Protein AF-A0A1B6I8J5-F1 (afdb_monomer)

InterPro domains:
  IPR018501 DDT domain [PF02791] (14-60)
  IPR029614 Chromatin remodeling regulator CECR2 [PTHR47092] (2-130)

Solvent-accessible surface area (backbone atoms only — not comparable to full-atom values): 7588 Å² total; per-residue (Å²): 132,85,62,62,90,75,41,72,56,52,59,49,46,33,49,50,33,62,76,39,18,80,64,60,65,44,67,90,68,52,57,66,58,51,52,50,22,60,76,33,39,76,47,98,82,69,16,47,60,61,54,38,49,50,50,29,39,38,48,29,62,53,69,66,61,79,81,68,34,79,88,52,34,68,62,53,51,50,51,50,43,58,50,51,19,62,76,69,73,45,86,50,95,50,77,81,76,61,55,74,67,76,47,58,67,70,57,49,51,54,50,55,40,49,42,54,53,46,34,67,70,24,88,59,40,77,70,54,74,110

Structure (mmCIF, N/CA/C/O backbone):
data_AF-A0A1B6I8J5-F1
#
_entry.id   AF-A0A1B6I8J5-F1
#
loop_
_atom_site.group_PDB
_atom_site.id
_atom_site.type_symbol
_atom_site.label_atom_id
_atom_site.label_alt_id
_atom_site.label_comp_id
_atom_site.label_asym_id
_atom_site.label_entity_id
_atom_site.label_seq_id
_atom_site.pdbx_PDB_ins_code
_atom_site.Cartn_x
_atom_site.Cartn_y
_atom_site.Cartn_z
_atom_site.occupancy
_atom_site.B_iso_or_equiv
_atom_site.auth_seq_id
_atom_site.auth_comp_id
_atom_site.auth_asym_id
_atom_site.auth_atom_id
_atom_site.pdbx_PDB_model_num
ATOM 1 N N . MET A 1 1 ? 9.011 -6.295 -20.683 1.00 48.09 1 MET A N 1
ATOM 2 C CA . MET A 1 1 ? 7.876 -5.397 -20.957 1.00 48.09 1 MET A CA 1
ATOM 3 C C . MET A 1 1 ? 6.965 -5.598 -19.775 1.00 48.09 1 MET A C 1
ATOM 5 O O . MET A 1 1 ? 6.201 -6.553 -19.760 1.00 48.09 1 MET A O 1
ATOM 9 N N . ASP A 1 2 ? 7.230 -4.849 -18.711 1.00 60.03 2 ASP A N 1
ATOM 10 C CA . ASP A 1 2 ? 6.454 -4.935 -17.482 1.00 60.03 2 ASP A CA 1
ATOM 11 C C . ASP A 1 2 ? 5.118 -4.259 -17.759 1.00 60.03 2 ASP A C 1
ATOM 13 O O . ASP A 1 2 ? 5.013 -3.037 -17.737 1.00 60.03 2 ASP A O 1
ATOM 17 N N . ASP A 1 3 ? 4.127 -5.059 -18.144 1.00 83.50 3 ASP A N 1
ATOM 18 C CA . ASP A 1 3 ? 2.785 -4.574 -18.449 1.00 83.50 3 ASP A CA 1
ATOM 19 C C . ASP A 1 3 ? 2.038 -4.305 -17.137 1.00 83.50 3 ASP A C 1
ATOM 21 O O . ASP A 1 3 ? 1.091 -5.003 -16.780 1.00 83.50 3 ASP A O 1
ATOM 25 N N . ILE A 1 4 ? 2.540 -3.336 -16.367 1.00 90.38 4 ILE A N 1
ATOM 26 C CA . ILE A 1 4 ? 1.975 -2.890 -15.088 1.00 90.38 4 ILE A CA 1
ATOM 27 C C . ILE A 1 4 ? 0.487 -2.533 -15.227 1.00 90.38 4 ILE A C 1
ATOM 29 O O . ILE A 1 4 ? -0.298 -2.803 -14.323 1.00 90.38 4 ILE A O 1
ATOM 33 N N . GLN A 1 5 ? 0.089 -2.061 -16.410 1.00 89.62 5 GLN A N 1
ATOM 34 C CA . GLN A 1 5 ? -1.284 -1.715 -16.779 1.00 89.62 5 GLN A CA 1
ATOM 35 C C . GLN A 1 5 ? -2.214 -2.938 -16.861 1.00 89.62 5 GLN A C 1
ATOM 37 O O . GLN A 1 5 ? -3.433 -2.808 -16.761 1.00 89.62 5 GLN A O 1
ATOM 42 N N . SER A 1 6 ? -1.661 -4.146 -17.016 1.00 92.62 6 SER A N 1
ATOM 43 C CA . SER A 1 6 ? -2.424 -5.401 -16.986 1.00 92.62 6 SER A CA 1
ATOM 44 C C . SER A 1 6 ? -2.689 -5.928 -15.570 1.00 92.62 6 SER A C 1
ATOM 46 O O . SER A 1 6 ? -3.475 -6.863 -15.393 1.00 92.62 6 SER A O 1
ATOM 48 N N . TRP A 1 7 ? -2.030 -5.372 -14.549 1.00 96.69 7 TRP A N 1
ATOM 49 C CA . TRP A 1 7 ? -2.120 -5.867 -13.178 1.00 96.69 7 TRP A CA 1
ATOM 50 C C . TRP A 1 7 ? -3.305 -5.238 -12.462 1.00 96.69 7 TRP A C 1
ATOM 52 O O . TRP A 1 7 ? -3.305 -4.051 -12.154 1.00 96.69 7 TRP A O 1
ATOM 62 N N . TRP A 1 8 ? -4.308 -6.057 -12.149 1.00 96.75 8 TRP A N 1
ATOM 63 C CA . TRP A 1 8 ? -5.535 -5.625 -11.476 1.00 96.75 8 TRP A CA 1
ATOM 64 C C . TRP A 1 8 ? -5.281 -5.014 -10.088 1.00 96.75 8 TRP A C 1
ATOM 66 O O . TRP A 1 8 ? -6.104 -4.241 -9.597 1.00 96.75 8 TRP A O 1
ATOM 76 N N . GLU A 1 9 ? -4.147 -5.328 -9.455 1.00 98.25 9 GLU A N 1
ATOM 77 C CA . GLU A 1 9 ? -3.774 -4.773 -8.157 1.00 98.25 9 GLU A CA 1
ATOM 78 C C . GLU A 1 9 ? -3.518 -3.264 -8.216 1.00 98.25 9 GLU A C 1
ATOM 80 O O . GLU A 1 9 ? -3.826 -2.562 -7.258 1.00 98.25 9 GLU A O 1
ATOM 85 N N . VAL A 1 10 ? -2.993 -2.747 -9.328 1.00 97.38 10 VAL A N 1
ATOM 86 C CA . VAL A 1 10 ? -2.645 -1.325 -9.477 1.00 97.38 10 VAL A CA 1
ATOM 87 C C . VAL A 1 10 ? -3.886 -0.422 -9.396 1.00 97.38 10 VAL A C 1
ATOM 89 O O . VAL A 1 10 ? -3.931 0.430 -8.501 1.00 97.38 10 VAL A O 1
ATOM 92 N N . PRO A 1 11 ? -4.948 -0.621 -10.208 1.00 97.12 11 PRO A N 1
ATOM 93 C CA . PRO A 1 11 ? -6.180 0.144 -10.052 1.00 97.12 11 PRO A CA 1
ATOM 94 C C . PRO A 1 11 ? -6.881 -0.142 -8.716 1.00 97.12 11 PRO A C 1
ATOM 96 O O . PRO A 1 11 ? -7.527 0.755 -8.179 1.00 97.12 11 PRO A O 1
ATOM 99 N N . SER A 1 12 ? -6.732 -1.346 -8.144 1.00 97.94 12 SER A N 1
ATOM 100 C CA . SER A 1 12 ? -7.259 -1.672 -6.808 1.00 97.94 12 SER A CA 1
ATOM 101 C C . SER A 1 12 ? -6.623 -0.800 -5.714 1.00 97.94 12 SER A C 1
ATOM 103 O O . SER A 1 12 ? -7.340 -0.189 -4.920 1.00 97.94 12 SER A O 1
ATOM 105 N N . ILE A 1 13 ? -5.290 -0.661 -5.709 1.00 98.06 13 ILE A N 1
ATOM 106 C CA . ILE A 1 13 ? -4.543 0.171 -4.749 1.00 98.06 13 ILE A CA 1
ATOM 107 C C . ILE A 1 13 ? -4.930 1.646 -4.890 1.00 98.06 13 ILE A C 1
ATOM 109 O O . ILE A 1 13 ? -5.212 2.308 -3.888 1.00 98.06 13 ILE A O 1
ATOM 113 N N . ALA A 1 14 ? -4.970 2.168 -6.119 1.00 97.38 14 ALA A N 1
ATOM 114 C CA . ALA A 1 14 ? -5.354 3.557 -6.364 1.00 97.38 14 ALA A CA 1
ATOM 115 C C . ALA A 1 14 ? -6.801 3.826 -5.919 1.00 97.38 14 ALA A C 1
ATOM 117 O O . ALA A 1 14 ? -7.079 4.807 -5.225 1.00 97.38 14 ALA A O 1
ATOM 118 N N . HIS A 1 15 ? -7.722 2.911 -6.237 1.00 97.12 15 HIS A N 1
ATOM 119 C CA . HIS A 1 15 ? -9.110 3.013 -5.804 1.00 97.12 15 HIS A CA 1
ATOM 120 C C . HIS A 1 15 ? -9.241 2.973 -4.278 1.00 97.12 15 HIS A C 1
ATOM 122 O O . HIS A 1 15 ? -9.959 3.794 -3.711 1.00 97.12 15 HIS A O 1
ATOM 128 N N . PHE A 1 16 ? -8.514 2.078 -3.606 1.00 97.44 16 PHE A N 1
ATOM 129 C CA . PHE A 1 16 ? -8.454 2.020 -2.148 1.00 97.44 16 PHE A CA 1
ATOM 130 C C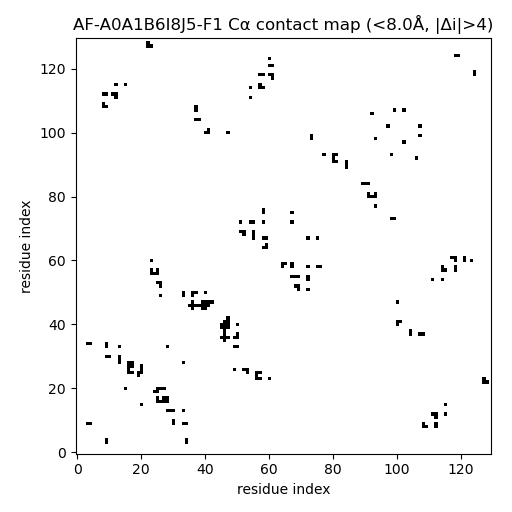 . PHE A 1 16 ? -7.993 3.354 -1.548 1.00 97.44 16 PHE A C 1
ATOM 132 O O . PHE A 1 16 ? -8.638 3.880 -0.638 1.00 97.44 16 PHE A O 1
ATOM 139 N N . CYS A 1 17 ? -6.902 3.922 -2.074 1.00 97.06 17 CYS A N 1
ATOM 140 C CA . CYS A 1 17 ? -6.352 5.178 -1.572 1.00 97.06 17 CYS A CA 1
ATOM 141 C C . CYS A 1 17 ? -7.326 6.339 -1.759 1.00 97.06 17 CYS A C 1
ATOM 143 O O . CYS A 1 17 ? -7.497 7.131 -0.837 1.00 97.06 17 CYS A O 1
ATOM 145 N N . SER A 1 18 ? -8.026 6.386 -2.893 1.00 96.50 18 SER A N 1
ATOM 146 C CA . SER A 1 18 ? -9.081 7.367 -3.155 1.00 96.50 18 SER A CA 1
ATOM 147 C C . SER A 1 18 ? -10.281 7.197 -2.213 1.00 96.50 18 SER A C 1
ATOM 149 O O . SER A 1 18 ? -10.720 8.160 -1.580 1.00 96.50 18 SER A O 1
ATOM 151 N N . LEU A 1 19 ? -10.781 5.964 -2.060 1.00 95.81 19 LEU A N 1
ATOM 152 C CA . LEU A 1 19 ? -11.970 5.649 -1.265 1.00 95.81 19 LEU A CA 1
ATOM 153 C C . LEU A 1 19 ? -11.770 5.957 0.223 1.00 95.81 19 LEU A C 1
ATOM 155 O O . LEU A 1 19 ? -12.654 6.521 0.867 1.00 95.81 19 LEU A O 1
ATOM 159 N N . PHE A 1 20 ? -10.600 5.617 0.764 1.00 95.38 20 PHE A N 1
ATOM 160 C CA . PHE A 1 20 ? -10.288 5.778 2.184 1.00 95.38 20 PHE A CA 1
ATOM 161 C C . PHE A 1 20 ? -9.386 6.975 2.486 1.00 95.38 20 PHE A C 1
ATOM 163 O O . PHE A 1 20 ? -8.885 7.094 3.605 1.00 95.38 20 PHE A O 1
ATOM 170 N N . ARG A 1 21 ? -9.200 7.889 1.525 1.00 94.56 21 ARG A N 1
ATOM 171 C CA . ARG A 1 21 ? -8.252 9.007 1.631 1.00 94.56 21 ARG A CA 1
ATOM 172 C C . ARG A 1 21 ? -8.400 9.795 2.923 1.00 94.56 21 ARG A C 1
ATOM 174 O O . ARG A 1 21 ? -7.431 9.995 3.647 1.00 94.56 21 ARG A O 1
ATOM 181 N N . VAL A 1 22 ? -9.627 10.220 3.220 1.00 93.38 22 VAL A N 1
ATOM 182 C CA . VAL A 1 22 ? -9.936 11.039 4.400 1.00 93.38 22 VAL A CA 1
ATOM 183 C C . VAL A 1 22 ? -9.832 10.210 5.677 1.00 93.38 22 VAL A C 1
ATOM 185 O O . VAL A 1 22 ? -9.183 10.638 6.627 1.00 93.38 22 VAL A O 1
ATOM 188 N N . ALA A 1 23 ? -10.426 9.016 5.676 1.00 92.56 23 ALA A N 1
ATOM 189 C CA . ALA A 1 23 ? -10.470 8.127 6.830 1.00 92.56 23 ALA A CA 1
ATOM 190 C C . ALA A 1 23 ? -9.058 7.723 7.288 1.00 92.56 23 ALA A C 1
ATOM 192 O O . ALA A 1 23 ? -8.712 7.826 8.460 1.00 92.56 23 ALA A O 1
ATOM 193 N N . PHE A 1 24 ? -8.202 7.308 6.356 1.00 92.75 24 PHE A N 1
ATOM 194 C CA . PHE A 1 24 ? -6.867 6.790 6.658 1.00 92.75 24 PHE A CA 1
ATOM 195 C C . PHE A 1 24 ? -5.750 7.810 6.435 1.00 92.75 24 PHE A C 1
ATOM 197 O O . PHE A 1 24 ? -4.580 7.462 6.587 1.00 92.75 24 PHE A O 1
ATOM 204 N N . ASN A 1 25 ? -6.096 9.064 6.120 1.00 91.44 25 ASN A N 1
ATOM 205 C CA . ASN A 1 25 ? -5.140 10.136 5.846 1.00 91.44 25 ASN A CA 1
ATOM 206 C C . ASN A 1 25 ? -4.102 9.704 4.787 1.00 91.44 25 ASN A C 1
ATOM 208 O O . ASN A 1 25 ? -2.889 9.822 4.997 1.00 91.44 25 ASN A O 1
ATOM 212 N N . LEU A 1 26 ? -4.597 9.126 3.688 1.00 94.44 26 LEU A N 1
ATOM 213 C CA . LEU A 1 26 ? -3.790 8.654 2.561 1.00 94.44 26 LEU A CA 1
ATOM 214 C C . LEU A 1 26 ? -3.524 9.788 1.569 1.00 94.44 26 LEU A C 1
ATOM 216 O O . LEU A 1 26 ? -4.125 10.862 1.634 1.00 94.44 26 LEU A O 1
ATOM 220 N N . LEU A 1 27 ? -2.589 9.528 0.663 1.00 92.69 27 LEU A N 1
ATOM 221 C CA . LEU A 1 27 ? -2.193 10.447 -0.394 1.00 92.69 27 LEU A CA 1
ATOM 222 C C . LEU A 1 27 ? -3.302 10.617 -1.438 1.00 92.69 27 LEU A C 1
ATOM 224 O O . LEU A 1 27 ? -4.110 9.714 -1.653 1.00 92.69 27 LEU A O 1
ATOM 228 N N . ASP A 1 28 ? -3.314 11.786 -2.076 1.00 94.06 28 ASP A N 1
ATOM 229 C CA . ASP A 1 28 ? -4.141 12.059 -3.249 1.00 94.06 28 ASP A CA 1
ATOM 230 C C . ASP A 1 28 ? -3.280 11.848 -4.493 1.00 94.06 28 ASP A C 1
ATOM 232 O O . ASP A 1 28 ? -2.336 12.607 -4.702 1.00 94.06 28 ASP A O 1
ATOM 236 N N . PHE A 1 29 ? -3.555 10.780 -5.237 1.00 95.31 29 PHE A N 1
ATOM 237 C CA . PHE A 1 29 ? -2.881 10.443 -6.488 1.00 95.31 29 PHE A CA 1
ATOM 238 C C . PHE A 1 29 ? -3.826 9.645 -7.391 1.00 95.31 29 PHE A C 1
ATOM 240 O O . PHE A 1 29 ? -4.745 8.975 -6.899 1.00 95.31 29 PHE A O 1
ATOM 247 N N . ASP A 1 30 ? -3.599 9.689 -8.699 1.00 94.81 30 ASP A N 1
ATOM 248 C CA . ASP A 1 30 ? -4.301 8.857 -9.675 1.00 94.81 30 ASP A CA 1
ATOM 249 C C . ASP A 1 30 ? -3.529 7.576 -10.058 1.00 94.81 30 ASP A C 1
ATOM 251 O O . ASP A 1 30 ? -2.432 7.287 -9.578 1.00 94.81 30 ASP A O 1
ATOM 255 N N . ILE A 1 31 ? -4.145 6.732 -10.891 1.00 95.44 31 ILE A N 1
ATOM 256 C CA . ILE A 1 31 ? -3.538 5.458 -11.307 1.00 95.44 31 ILE A CA 1
ATOM 257 C C . ILE A 1 31 ? -2.225 5.698 -12.071 1.00 95.44 31 ILE A C 1
ATOM 259 O O . ILE A 1 31 ? -1.281 4.934 -11.882 1.00 95.44 31 ILE A O 1
ATOM 263 N N . GLU A 1 32 ? -2.152 6.752 -12.888 1.00 94.69 32 GLU A N 1
ATOM 264 C CA . GLU A 1 32 ? -0.983 7.068 -13.715 1.00 94.69 32 GLU A CA 1
ATOM 265 C C . GLU A 1 32 ? 0.202 7.482 -12.826 1.00 94.69 32 GLU A C 1
ATOM 267 O O . GLU A 1 32 ? 1.314 6.985 -13.007 1.00 94.69 32 GLU A O 1
ATOM 272 N N . GLU A 1 33 ? -0.047 8.291 -11.791 1.00 94.56 33 GLU A N 1
ATOM 273 C CA . GLU A 1 33 ? 0.952 8.678 -10.787 1.00 94.56 33 GLU A CA 1
ATOM 274 C C . GLU A 1 33 ? 1.484 7.471 -9.992 1.00 94.56 33 GLU A C 1
ATOM 276 O O . GLU A 1 33 ? 2.681 7.390 -9.697 1.00 94.56 33 GLU A O 1
ATOM 281 N N . LEU A 1 34 ? 0.624 6.499 -9.657 1.00 95.50 34 LEU A N 1
ATOM 282 C CA . LEU A 1 34 ? 1.052 5.266 -8.986 1.00 95.50 34 LEU A CA 1
ATOM 283 C C . LEU A 1 34 ? 1.914 4.387 -9.904 1.00 95.50 34 LEU A C 1
ATOM 285 O O . LEU A 1 34 ? 2.932 3.848 -9.460 1.00 95.50 34 LEU A O 1
ATOM 289 N N . GLU A 1 35 ? 1.510 4.227 -11.166 1.00 94.81 35 GLU A N 1
ATOM 290 C CA . GLU A 1 35 ? 2.270 3.483 -12.175 1.00 94.81 35 GLU A CA 1
ATOM 291 C C . GLU A 1 35 ? 3.656 4.099 -12.384 1.00 94.81 35 GLU A C 1
ATOM 293 O O . GLU A 1 35 ? 4.661 3.384 -12.343 1.00 94.81 35 GLU A O 1
ATOM 298 N N . GLU A 1 36 ? 3.728 5.422 -12.539 1.00 92.94 36 GLU A N 1
ATOM 299 C CA . GLU A 1 36 ? 4.988 6.149 -12.677 1.00 92.94 36 GLU A CA 1
ATOM 300 C C . GLU A 1 36 ? 5.871 5.973 -11.438 1.00 92.94 36 GLU A C 1
ATOM 302 O O . GLU A 1 36 ? 7.056 5.644 -11.565 1.00 92.94 36 GLU A O 1
ATOM 307 N N . ALA A 1 37 ? 5.308 6.115 -10.235 1.00 93.62 37 ALA A N 1
ATOM 308 C CA . ALA A 1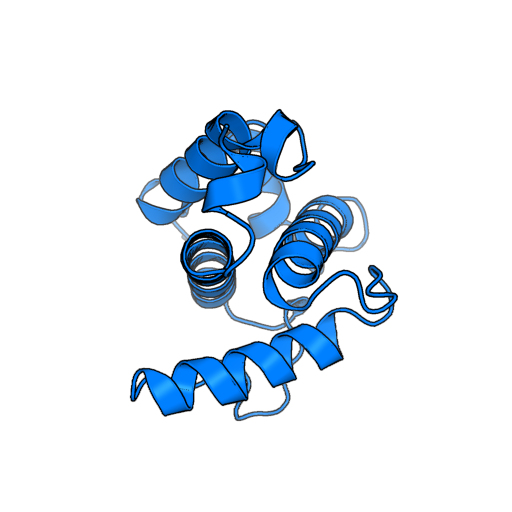 37 ? 6.052 5.933 -8.993 1.00 93.62 37 ALA A CA 1
ATOM 309 C C . ALA A 1 37 ? 6.634 4.515 -8.874 1.00 93.62 37 ALA A C 1
ATOM 311 O O . ALA A 1 37 ? 7.784 4.350 -8.472 1.00 93.62 37 ALA A O 1
ATOM 312 N N . LEU A 1 38 ? 5.877 3.490 -9.274 1.00 93.31 38 LEU A N 1
ATOM 313 C CA . LEU A 1 38 ? 6.319 2.094 -9.296 1.00 93.31 38 LEU A CA 1
ATOM 314 C C . LEU A 1 38 ? 7.428 1.833 -10.324 1.00 93.31 38 LEU A C 1
ATOM 316 O O . LEU A 1 38 ? 8.395 1.134 -10.011 1.00 93.31 38 LEU A O 1
ATOM 320 N N . LEU A 1 39 ? 7.313 2.401 -11.526 1.00 91.38 39 LEU A N 1
ATOM 321 C CA . LEU A 1 39 ? 8.296 2.243 -12.604 1.00 91.38 39 LEU A CA 1
ATOM 322 C C . LEU A 1 39 ? 9.601 3.008 -12.344 1.00 91.38 39 LEU A C 1
ATOM 324 O O . LEU A 1 39 ? 10.659 2.591 -12.815 1.00 91.38 39 LEU A O 1
ATOM 328 N N . THR A 1 40 ? 9.535 4.108 -11.595 1.00 89.06 40 THR A N 1
ATOM 329 C CA . THR A 1 40 ? 10.683 4.978 -11.293 1.00 89.06 40 THR A CA 1
ATOM 330 C C . THR A 1 40 ? 11.270 4.749 -9.894 1.00 89.06 40 THR A C 1
ATOM 332 O O . THR A 1 40 ? 12.270 5.378 -9.534 1.00 89.06 40 THR A O 1
ATOM 335 N N . ASP A 1 41 ? 10.710 3.834 -9.097 1.00 85.62 41 ASP A N 1
ATOM 336 C CA . ASP A 1 41 ? 11.206 3.519 -7.755 1.00 85.62 41 ASP A CA 1
ATOM 337 C C . ASP A 1 41 ? 12.643 2.975 -7.786 1.00 85.62 41 ASP A C 1
ATOM 339 O O . ASP A 1 41 ? 12.929 1.949 -8.409 1.00 85.62 41 ASP A O 1
ATOM 343 N N . GLY A 1 42 ? 13.549 3.660 -7.084 1.00 69.12 42 GLY A N 1
ATOM 344 C CA . GLY A 1 42 ? 14.990 3.379 -7.097 1.00 69.12 42 GLY A CA 1
ATOM 345 C C . GLY A 1 42 ? 15.785 4.133 -8.171 1.00 69.12 42 GLY A C 1
ATOM 346 O O . GLY A 1 42 ? 16.997 3.944 -8.260 1.00 69.12 42 GLY A O 1
ATOM 347 N N . THR A 1 43 ? 15.138 5.001 -8.957 1.00 71.50 43 THR A N 1
ATOM 348 C CA . THR A 1 43 ? 15.805 5.994 -9.817 1.00 71.50 43 THR A CA 1
ATOM 349 C C . THR A 1 43 ? 15.834 7.362 -9.126 1.00 71.50 43 THR A C 1
ATOM 351 O O . THR A 1 43 ? 14.957 7.672 -8.320 1.00 71.50 43 THR A O 1
ATOM 354 N N . GLU A 1 44 ? 16.881 8.152 -9.374 1.00 54.66 44 GLU A N 1
ATOM 355 C CA . GLU A 1 44 ? 17.345 9.209 -8.460 1.00 54.66 44 GLU A CA 1
ATOM 356 C C . GLU A 1 44 ? 16.398 10.415 -8.269 1.00 54.66 44 GLU A C 1
ATOM 358 O O . GLU A 1 44 ? 16.620 11.167 -7.325 1.00 54.66 44 GLU A O 1
ATOM 363 N N . ASP A 1 45 ? 15.320 10.586 -9.052 1.00 49.56 45 ASP A N 1
ATOM 364 C CA . ASP A 1 45 ? 14.701 11.919 -9.162 1.00 49.56 45 ASP A CA 1
ATOM 365 C C . ASP A 1 45 ? 13.215 12.108 -8.799 1.00 49.56 45 ASP A C 1
ATOM 367 O O . ASP A 1 45 ? 12.842 13.266 -8.623 1.00 49.56 45 ASP A O 1
ATOM 371 N N . SER A 1 46 ? 12.333 11.104 -8.624 1.00 50.59 46 SER A N 1
ATOM 372 C CA . SER A 1 46 ? 10.913 11.420 -8.271 1.00 50.59 46 SER A CA 1
ATOM 373 C C . SER A 1 46 ? 10.062 10.314 -7.611 1.00 50.59 46 SER A C 1
ATOM 375 O O . SER A 1 46 ? 9.331 10.609 -6.661 1.00 50.59 46 SER A O 1
ATOM 377 N N . GLY A 1 47 ? 10.155 9.046 -8.036 1.00 54.59 47 GLY A N 1
ATOM 378 C CA . GLY A 1 47 ? 9.164 8.011 -7.671 1.00 54.59 47 GLY A CA 1
ATOM 379 C C . GLY A 1 47 ? 9.177 7.502 -6.227 1.00 54.59 47 GLY A C 1
ATOM 380 O O . GLY A 1 47 ? 8.134 7.130 -5.687 1.00 54.59 47 GLY A O 1
ATOM 381 N N . SER A 1 48 ? 10.338 7.514 -5.559 1.00 63.12 48 SER A N 1
ATOM 382 C CA . SER A 1 48 ? 10.454 6.888 -4.231 1.00 63.12 48 SER A CA 1
ATOM 383 C C . SER A 1 48 ? 9.628 7.604 -3.154 1.00 63.12 48 SER A C 1
ATOM 385 O O . SER A 1 48 ? 9.195 6.975 -2.192 1.00 63.12 48 SER A O 1
ATOM 387 N N . SER A 1 49 ? 9.356 8.902 -3.323 1.00 82.06 49 SER A N 1
ATOM 388 C CA . SER A 1 49 ? 8.654 9.702 -2.314 1.00 82.06 49 SER A CA 1
ATOM 389 C C . SER A 1 49 ? 7.191 9.282 -2.134 1.00 82.06 49 SER A C 1
ATOM 391 O O . SER A 1 49 ? 6.755 9.098 -0.996 1.00 82.06 49 SER A O 1
ATOM 393 N N . LEU A 1 50 ? 6.459 9.051 -3.232 1.00 92.50 50 LEU A N 1
ATOM 394 C CA . LEU A 1 50 ? 5.054 8.634 -3.197 1.00 92.50 50 LEU A CA 1
ATOM 395 C C . LEU A 1 50 ? 4.916 7.254 -2.553 1.00 92.50 50 LEU A C 1
ATOM 397 O O . LEU A 1 50 ? 4.136 7.087 -1.616 1.00 92.50 50 LEU A O 1
ATOM 401 N N . LEU A 1 51 ? 5.706 6.273 -3.007 1.00 95.56 51 LEU A N 1
ATOM 402 C CA . LEU A 1 51 ? 5.628 4.907 -2.483 1.00 95.56 51 LEU A CA 1
ATOM 403 C C . LEU A 1 51 ? 6.024 4.838 -1.009 1.00 95.56 51 LEU A C 1
ATOM 405 O O . LEU A 1 51 ? 5.336 4.193 -0.219 1.00 95.56 51 LEU A O 1
ATOM 409 N N . GLN A 1 52 ? 7.108 5.513 -0.618 1.00 94.38 52 GLN A N 1
ATOM 410 C CA . GLN A 1 52 ? 7.553 5.527 0.773 1.00 94.38 52 GLN A CA 1
ATOM 411 C C . GLN A 1 52 ? 6.509 6.167 1.685 1.00 94.38 52 GLN A C 1
ATOM 413 O O . GLN A 1 52 ? 6.193 5.602 2.730 1.00 94.38 52 GLN A O 1
ATOM 418 N N . GLU A 1 53 ? 5.946 7.310 1.293 1.00 94.94 53 GLU A N 1
ATOM 419 C CA . GLU A 1 53 ? 4.928 7.988 2.092 1.00 94.94 53 GLU A CA 1
ATOM 420 C C . GLU A 1 53 ? 3.637 7.158 2.166 1.00 94.94 53 GLU A C 1
ATOM 422 O O . GLU A 1 53 ? 3.082 6.994 3.254 1.00 94.94 53 GLU A O 1
ATOM 427 N N . LEU A 1 54 ? 3.203 6.533 1.065 1.00 96.56 54 LEU A N 1
ATOM 428 C CA . LEU A 1 54 ? 2.063 5.613 1.067 1.00 96.56 54 LEU A CA 1
ATOM 429 C C . LEU A 1 54 ? 2.282 4.447 2.043 1.00 96.56 54 LEU A C 1
ATOM 431 O O . LEU A 1 54 ? 1.425 4.166 2.885 1.00 96.56 54 LEU A O 1
ATOM 435 N N . ILE A 1 55 ? 3.449 3.800 1.977 1.00 96.75 55 ILE A N 1
ATOM 436 C CA . ILE A 1 55 ? 3.812 2.707 2.885 1.00 96.75 55 ILE A CA 1
ATOM 437 C C . ILE A 1 55 ? 3.801 3.195 4.337 1.00 96.75 55 ILE A C 1
ATOM 439 O O . ILE A 1 55 ? 3.256 2.512 5.202 1.00 96.75 55 ILE A O 1
ATOM 443 N N . VAL A 1 56 ? 4.357 4.375 4.621 1.00 96.25 56 VAL A N 1
ATOM 444 C CA . VAL A 1 56 ? 4.354 4.962 5.969 1.00 96.25 56 VAL A CA 1
ATOM 445 C C . VAL A 1 56 ? 2.927 5.152 6.480 1.00 96.25 56 VAL A C 1
ATOM 447 O O . VAL A 1 56 ? 2.635 4.718 7.595 1.00 96.25 56 VAL A O 1
ATOM 450 N N . ARG A 1 57 ? 2.016 5.731 5.685 1.00 95.25 57 ARG A N 1
ATOM 451 C CA . ARG A 1 57 ? 0.616 5.941 6.099 1.00 95.25 57 ARG A CA 1
ATOM 452 C C . ARG A 1 57 ? -0.099 4.626 6.400 1.00 95.25 57 ARG A C 1
ATOM 454 O O . ARG A 1 57 ? -0.735 4.506 7.449 1.00 95.25 57 ARG A O 1
ATOM 461 N N . LEU A 1 58 ? 0.065 3.622 5.538 1.00 96.62 58 LEU A N 1
ATOM 462 C CA . LEU A 1 58 ? -0.529 2.298 5.736 1.00 96.62 58 LEU A CA 1
ATOM 463 C C . LEU A 1 58 ? 0.044 1.603 6.979 1.00 96.62 58 LEU A C 1
ATOM 465 O O . LEU A 1 58 ? -0.713 1.101 7.812 1.00 96.62 58 LEU A O 1
ATOM 469 N N . LEU A 1 59 ? 1.367 1.627 7.162 1.00 96.25 59 LEU A N 1
ATOM 470 C CA . LEU A 1 59 ? 2.027 1.050 8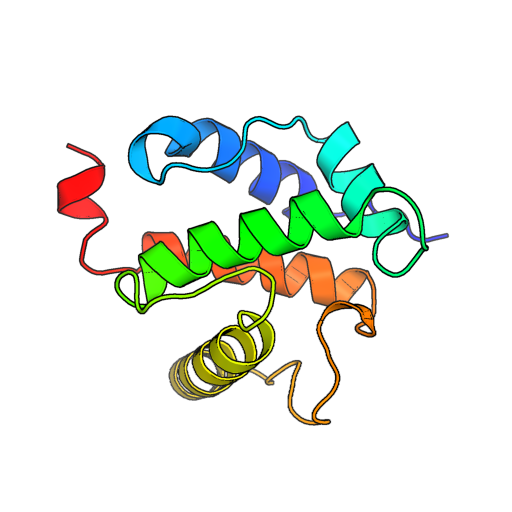.336 1.00 96.25 59 LEU A CA 1
ATOM 471 C C . LEU A 1 59 ? 1.616 1.743 9.636 1.00 96.25 59 LEU A C 1
ATOM 473 O O . LEU A 1 59 ? 1.434 1.066 10.649 1.00 96.25 59 LEU A O 1
ATOM 477 N N . CYS A 1 60 ? 1.463 3.068 9.626 1.00 94.00 60 CYS A N 1
ATOM 478 C CA . CYS A 1 60 ? 0.987 3.824 10.781 1.00 94.00 60 CYS A CA 1
ATOM 479 C C . CYS A 1 60 ? -0.406 3.363 11.217 1.00 94.00 60 CYS A C 1
ATOM 481 O O . CYS A 1 60 ? -0.609 3.173 12.416 1.00 94.00 60 CYS A O 1
ATOM 483 N N . GLY A 1 61 ? -1.317 3.130 10.266 1.00 92.12 61 GLY A N 1
ATOM 484 C CA . GLY A 1 61 ? -2.642 2.569 10.546 1.00 92.12 61 GLY A CA 1
ATOM 485 C C . GLY A 1 61 ? -2.590 1.119 11.035 1.00 92.12 61 GLY A C 1
ATOM 486 O O . GLY A 1 61 ? -3.305 0.759 11.958 1.00 92.12 61 GLY A O 1
ATOM 487 N N . CYS A 1 62 ? -1.690 0.295 10.491 1.00 93.56 62 CYS A N 1
ATOM 488 C CA . CYS A 1 62 ? -1.570 -1.112 10.894 1.00 93.56 62 CYS A CA 1
ATOM 489 C C . CYS A 1 62 ? -0.915 -1.313 12.271 1.00 93.56 62 CYS A C 1
ATOM 491 O O . CYS A 1 62 ? -1.165 -2.316 12.934 1.00 93.56 62 CYS A O 1
ATOM 493 N N . LEU A 1 63 ? 0.001 -0.423 12.670 1.00 91.19 63 LEU A N 1
ATOM 494 C CA . LEU A 1 63 ? 0.859 -0.615 13.846 1.00 91.19 63 LEU A CA 1
ATOM 495 C C . LEU A 1 63 ? 0.599 0.391 14.980 1.00 91.19 63 LEU A C 1
ATOM 497 O O . LEU A 1 63 ? 1.195 0.231 16.043 1.00 91.19 63 LEU A O 1
ATOM 501 N N . GLY A 1 64 ? -0.240 1.413 14.782 1.00 82.31 64 GLY A N 1
ATOM 502 C CA . GLY A 1 64 ? -0.599 2.391 15.820 1.00 82.31 64 GLY A CA 1
ATOM 503 C C . GLY A 1 64 ? 0.351 3.590 15.954 1.00 82.31 64 GLY A C 1
ATOM 504 O O . GLY A 1 64 ? 0.730 3.947 17.062 1.00 82.31 64 GLY A O 1
ATOM 505 N N . ASN A 1 65 ? 0.744 4.217 14.837 1.00 72.75 65 ASN A N 1
ATOM 506 C CA . ASN A 1 65 ? 1.573 5.440 14.772 1.00 72.75 65 ASN A CA 1
ATOM 507 C C . ASN A 1 65 ? 2.817 5.446 15.700 1.00 72.75 65 ASN A C 1
ATOM 509 O O . ASN A 1 65 ? 3.014 6.329 16.535 1.00 72.75 65 ASN A O 1
ATOM 513 N N . ASN A 1 66 ? 3.699 4.457 15.524 1.00 78.69 66 ASN A N 1
ATOM 514 C CA . ASN A 1 66 ? 4.897 4.238 16.354 1.00 78.69 66 ASN A CA 1
ATOM 515 C C . ASN A 1 66 ? 6.115 5.110 15.975 1.00 78.69 66 ASN A C 1
ATOM 517 O O . ASN A 1 66 ? 7.254 4.649 16.072 1.00 78.69 66 ASN A O 1
ATOM 521 N N . GLY A 1 67 ? 5.907 6.336 15.482 1.00 89.00 67 GLY A N 1
ATOM 522 C CA . GLY A 1 67 ? 7.005 7.168 14.964 1.00 89.00 67 GLY A CA 1
ATOM 523 C C . GLY A 1 67 ? 7.620 6.616 13.669 1.00 89.00 67 GLY A C 1
ATOM 524 O O . GLY A 1 67 ? 8.834 6.696 13.458 1.00 89.00 67 GLY A O 1
ATOM 525 N N . ILE A 1 68 ? 6.784 6.008 12.824 1.00 94.62 68 ILE A N 1
ATOM 526 C CA . ILE A 1 68 ? 7.183 5.499 11.509 1.00 94.62 68 ILE A CA 1
ATOM 527 C C . ILE A 1 68 ? 7.361 6.692 10.561 1.00 94.62 68 ILE A C 1
ATOM 529 O O . ILE A 1 68 ? 6.541 7.606 10.544 1.00 94.62 68 ILE A O 1
ATOM 533 N N . SER A 1 69 ? 8.441 6.690 9.786 1.00 94.00 69 SER A N 1
ATOM 534 C CA . SER A 1 69 ? 8.779 7.720 8.804 1.00 94.00 69 SER A CA 1
ATOM 535 C C . SER A 1 69 ? 9.438 7.103 7.573 1.00 94.00 69 SER A C 1
ATOM 537 O O . SER A 1 69 ? 9.857 5.942 7.589 1.00 94.00 69 SER A O 1
ATOM 539 N N . THR A 1 70 ? 9.603 7.896 6.517 1.00 92.38 70 THR A N 1
ATOM 540 C CA . THR A 1 70 ? 10.285 7.488 5.277 1.00 92.38 70 THR A CA 1
ATOM 54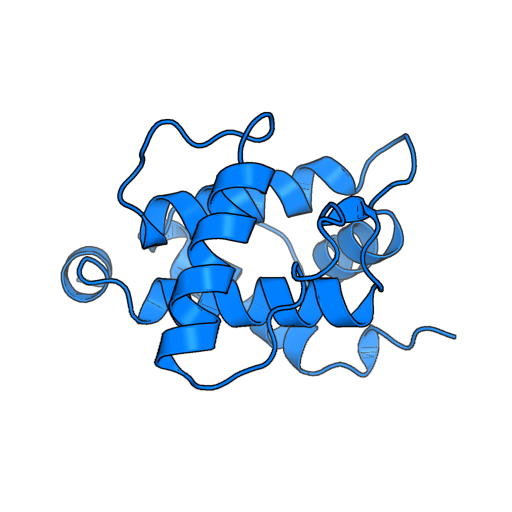1 C C . THR A 1 70 ? 11.741 7.045 5.495 1.00 92.38 70 THR A C 1
ATOM 543 O O . THR A 1 70 ? 12.292 6.316 4.679 1.00 92.38 70 THR A O 1
ATOM 546 N N . PHE A 1 71 ? 12.355 7.380 6.636 1.00 91.19 71 PHE A N 1
ATOM 547 C CA . PHE A 1 71 ? 13.717 6.956 6.984 1.00 91.19 71 PHE A CA 1
ATOM 548 C C . PHE A 1 71 ? 13.793 5.592 7.682 1.00 91.19 71 PHE A C 1
ATOM 550 O O . PHE A 1 71 ? 14.857 4.978 7.707 1.00 91.19 71 PHE A O 1
ATOM 557 N N . ASN A 1 72 ? 12.702 5.123 8.298 1.00 93.62 72 ASN A N 1
ATOM 558 C CA . ASN A 1 72 ? 12.713 3.908 9.122 1.00 93.62 72 ASN A CA 1
ATOM 559 C C . ASN A 1 72 ? 11.643 2.872 8.734 1.00 93.62 72 ASN A C 1
ATOM 561 O O . ASN A 1 72 ? 11.663 1.757 9.268 1.00 93.62 72 ASN A O 1
ATOM 565 N N . TYR A 1 73 ? 10.748 3.198 7.792 1.00 95.31 73 TYR A N 1
ATOM 566 C CA . TYR A 1 73 ? 9.621 2.346 7.397 1.00 95.31 73 TYR A CA 1
ATOM 567 C C . TYR A 1 73 ? 10.057 0.931 7.014 1.00 95.31 73 TYR A C 1
ATOM 569 O O . TYR A 1 73 ? 9.363 -0.027 7.337 1.00 95.31 73 TYR A O 1
ATOM 577 N N . GLN A 1 74 ? 11.232 0.779 6.397 1.00 95.19 74 GLN A N 1
ATOM 578 C CA . GLN A 1 74 ? 11.762 -0.500 5.932 1.00 95.19 74 GLN A CA 1
ATOM 579 C C . GLN A 1 74 ? 11.850 -1.552 7.050 1.00 95.19 74 GLN A C 1
ATOM 581 O O . GLN A 1 74 ? 11.519 -2.721 6.838 1.00 95.19 74 GLN A O 1
ATOM 586 N N . MET A 1 75 ? 12.252 -1.152 8.261 1.00 95.06 75 MET A N 1
ATOM 587 C CA . MET A 1 75 ? 12.317 -2.055 9.414 1.00 95.06 75 MET A CA 1
ATOM 588 C C . MET A 1 75 ? 10.915 -2.498 9.853 1.00 95.06 75 MET A C 1
ATOM 590 O O . MET A 1 75 ? 10.692 -3.682 10.133 1.00 95.06 75 MET A O 1
ATOM 594 N N . PHE A 1 76 ? 9.969 -1.557 9.902 1.00 96.50 76 PHE A N 1
ATOM 595 C CA . PHE A 1 76 ? 8.583 -1.816 10.290 1.00 96.50 76 PHE A CA 1
ATOM 596 C C . PHE A 1 76 ? 7.857 -2.677 9.257 1.00 96.50 76 PHE A C 1
ATOM 598 O O . PHE A 1 76 ? 7.183 -3.632 9.639 1.00 96.50 76 PHE A O 1
ATOM 605 N N . LEU A 1 77 ? 8.076 -2.412 7.969 1.00 96.75 77 LEU A N 1
ATOM 606 C CA . LEU A 1 77 ? 7.546 -3.180 6.850 1.00 96.75 77 LEU A CA 1
ATOM 607 C C . LEU A 1 77 ? 7.976 -4.648 6.937 1.00 96.75 77 LEU A C 1
ATOM 609 O O . LEU A 1 77 ? 7.133 -5.543 6.970 1.00 96.75 77 LEU A O 1
ATOM 613 N N . ARG A 1 78 ? 9.282 -4.905 7.101 1.00 95.81 78 ARG A N 1
ATOM 614 C CA . ARG A 1 78 ? 9.811 -6.268 7.289 1.00 95.81 78 ARG A CA 1
ATOM 615 C C . ARG A 1 78 ? 9.233 -6.948 8.526 1.00 95.81 78 ARG A C 1
ATOM 617 O O . ARG A 1 78 ? 9.029 -8.161 8.529 1.00 95.81 78 ARG A O 1
ATOM 624 N N . ARG A 1 79 ? 9.023 -6.208 9.620 1.00 94.62 79 ARG A N 1
ATOM 625 C CA . ARG A 1 79 ? 8.439 -6.760 10.852 1.00 94.62 79 ARG A CA 1
ATOM 626 C C . ARG A 1 79 ? 6.978 -7.156 10.642 1.00 94.62 79 ARG A C 1
ATOM 628 O O . ARG A 1 79 ? 6.621 -8.271 11.011 1.00 94.62 79 ARG A O 1
ATOM 635 N N . LEU A 1 80 ? 6.184 -6.288 10.015 1.00 95.88 80 LEU A N 1
ATOM 636 C CA . LEU A 1 80 ? 4.778 -6.548 9.713 1.00 95.88 80 LEU A CA 1
ATOM 637 C C . LEU A 1 80 ? 4.629 -7.764 8.792 1.00 95.88 80 LEU A C 1
ATOM 639 O O . LEU A 1 80 ? 3.906 -8.692 9.138 1.00 95.88 80 LEU A O 1
ATOM 643 N N . PHE A 1 81 ? 5.370 -7.820 7.680 1.00 96.88 81 PHE A N 1
ATOM 644 C CA . PHE A 1 81 ? 5.291 -8.953 6.752 1.00 96.88 81 PHE A CA 1
ATOM 645 C C . PHE A 1 81 ? 5.774 -10.261 7.380 1.00 96.88 81 PHE A C 1
ATOM 647 O O . PHE A 1 81 ? 5.134 -11.290 7.198 1.00 96.88 81 PHE A O 1
ATOM 654 N N . ARG A 1 82 ? 6.825 -10.248 8.212 1.00 94.75 82 ARG A N 1
ATOM 655 C CA . ARG A 1 82 ? 7.228 -11.453 8.963 1.00 94.75 82 ARG A CA 1
ATOM 656 C C . ARG A 1 82 ? 6.119 -11.982 9.870 1.00 94.75 82 ARG A C 1
ATOM 658 O O . ARG A 1 82 ? 5.996 -13.196 10.010 1.00 94.75 82 ARG A O 1
ATOM 665 N N . GLN A 1 83 ? 5.345 -11.097 10.491 1.00 94.88 83 GLN A N 1
ATOM 666 C CA . GLN A 1 83 ? 4.210 -11.484 11.320 1.00 9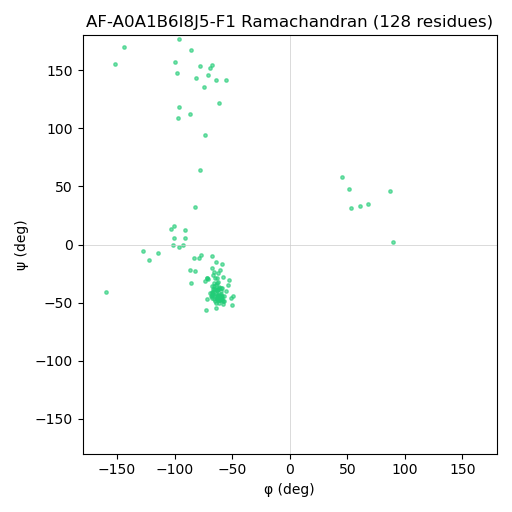4.88 83 GLN A CA 1
ATOM 667 C C . GLN A 1 83 ? 3.043 -11.985 10.455 1.00 94.88 83 GLN A C 1
ATOM 669 O O . GLN A 1 83 ? 2.627 -13.132 10.603 1.00 94.88 83 GLN A O 1
ATOM 674 N N . LYS A 1 84 ? 2.570 -11.172 9.504 1.00 95.25 84 LYS A N 1
ATOM 675 C CA . LYS A 1 84 ? 1.402 -11.480 8.666 1.00 95.25 84 LYS A CA 1
ATOM 676 C C . LYS A 1 84 ? 1.602 -12.705 7.777 1.00 95.25 84 LYS A C 1
ATOM 678 O O . LYS A 1 84 ? 0.704 -13.532 7.671 1.00 95.25 84 LYS A O 1
ATOM 683 N N . CYS A 1 85 ? 2.787 -12.898 7.200 1.00 94.62 85 CYS A N 1
ATOM 684 C CA . CYS A 1 85 ? 3.083 -14.098 6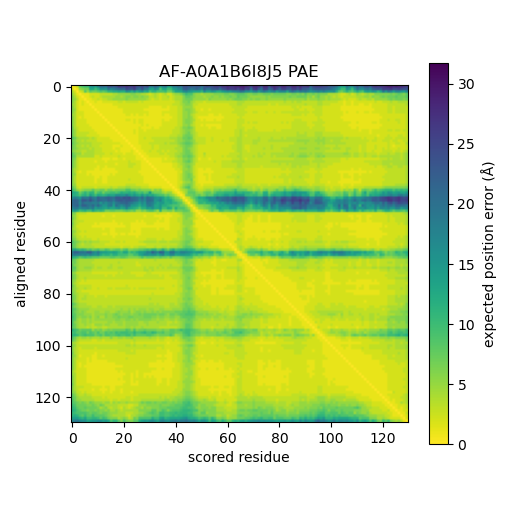.417 1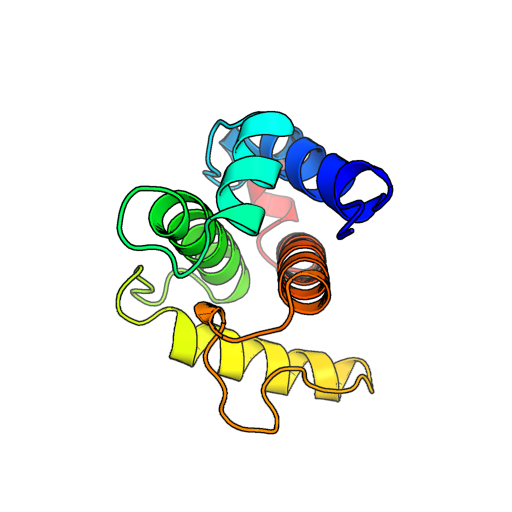.00 94.62 85 CYS A CA 1
ATOM 685 C C . CYS A 1 85 ? 3.040 -15.374 7.273 1.00 94.62 85 CYS A C 1
ATOM 687 O O . CYS A 1 85 ? 2.567 -16.400 6.796 1.00 94.62 85 CYS A O 1
ATOM 689 N N . ARG A 1 86 ? 3.457 -15.320 8.548 1.00 94.44 86 ARG A N 1
ATOM 690 C CA . ARG A 1 86 ? 3.319 -16.462 9.470 1.00 94.44 86 ARG A CA 1
ATOM 691 C C . ARG A 1 86 ? 1.863 -16.732 9.839 1.00 94.44 86 ARG A C 1
ATOM 693 O O . ARG A 1 86 ? 1.474 -17.892 9.865 1.00 94.44 86 ARG A O 1
ATOM 700 N N . GLU A 1 87 ? 1.080 -15.684 10.101 1.00 94.00 87 GLU A N 1
ATOM 701 C CA . GLU A 1 87 ? -0.356 -15.793 10.407 1.00 94.00 87 GLU A CA 1
ATOM 702 C C . GLU A 1 87 ? -1.133 -16.430 9.243 1.00 94.00 87 GLU A C 1
ATOM 704 O O . GLU A 1 87 ? -1.941 -17.330 9.457 1.00 94.00 87 GLU A O 1
ATOM 709 N N . TYR A 1 88 ? -0.839 -16.011 8.009 1.00 91.56 88 TYR A N 1
ATOM 710 C CA . TYR A 1 88 ? -1.532 -16.474 6.804 1.00 91.56 88 TYR A CA 1
ATOM 711 C C . TYR A 1 88 ? -0.875 -17.677 6.106 1.00 91.56 88 TYR A C 1
ATOM 713 O O . TYR A 1 88 ? -1.379 -18.125 5.078 1.00 91.56 88 TYR A O 1
ATOM 721 N N . GLY A 1 89 ? 0.250 -18.191 6.616 1.00 92.06 89 GLY A N 1
ATOM 722 C CA . GLY A 1 89 ? 0.998 -19.284 5.981 1.00 92.06 89 GLY A CA 1
ATOM 723 C C . GLY A 1 89 ? 1.522 -18.950 4.577 1.00 92.06 89 GLY A C 1
ATOM 724 O O . GLY A 1 89 ? 1.569 -19.827 3.718 1.00 92.06 89 GLY A O 1
ATOM 725 N N . LYS A 1 90 ? 1.878 -17.684 4.324 1.00 92.00 90 LYS A N 1
ATOM 726 C CA . LYS A 1 90 ? 2.403 -17.194 3.039 1.00 92.00 90 LYS A CA 1
ATOM 727 C C . LYS A 1 90 ? 3.925 -17.061 3.070 1.00 92.00 90 LYS A C 1
ATOM 729 O O . LYS A 1 90 ? 4.526 -16.873 4.126 1.00 92.00 90 LYS A O 1
ATOM 734 N N . GLU A 1 91 ? 4.543 -17.089 1.894 1.00 92.19 91 GLU A N 1
ATOM 735 C CA . GLU A 1 91 ? 5.954 -16.730 1.738 1.00 92.19 91 GLU A CA 1
ATOM 736 C C . GLU A 1 91 ? 6.177 -15.252 2.085 1.00 92.19 91 GLU A C 1
ATOM 738 O O . GLU A 1 91 ? 5.347 -14.389 1.787 1.00 92.19 91 GLU A O 1
ATOM 743 N N . ASN A 1 92 ? 7.296 -14.952 2.745 1.00 93.50 92 ASN A N 1
ATOM 744 C CA . ASN A 1 92 ? 7.644 -13.587 3.126 1.00 93.50 92 ASN A CA 1
ATOM 745 C C . ASN A 1 92 ? 8.586 -12.973 2.076 1.00 93.50 92 ASN A C 1
ATOM 747 O O . ASN A 1 92 ? 9.720 -13.448 1.945 1.00 93.50 92 ASN A O 1
ATOM 751 N N . PRO A 1 93 ? 8.183 -11.882 1.392 1.00 93.12 93 PRO A N 1
ATOM 752 C CA . PRO A 1 93 ? 8.990 -11.261 0.340 1.00 93.12 93 PRO A CA 1
ATOM 753 C C . PRO A 1 93 ? 10.319 -10.681 0.852 1.00 93.12 93 PRO A C 1
ATOM 755 O O . PRO A 1 93 ? 11.226 -10.433 0.066 1.00 93.12 93 PRO A O 1
ATOM 758 N N . PHE A 1 94 ? 10.475 -10.510 2.169 1.00 93.06 94 PHE A N 1
ATOM 759 C CA . PHE A 1 94 ? 11.688 -9.986 2.801 1.00 93.06 94 PHE A CA 1
ATOM 760 C C . PHE A 1 94 ? 12.600 -11.060 3.418 1.00 93.06 94 PHE A C 1
ATOM 762 O O . PHE A 1 94 ? 13.450 -10.734 4.247 1.00 93.06 94 PHE A O 1
ATOM 769 N N . ASN A 1 95 ? 12.438 -12.342 3.074 1.00 87.31 95 ASN A N 1
ATOM 770 C CA . ASN A 1 95 ? 13.259 -13.421 3.648 1.00 87.31 95 ASN A CA 1
ATOM 771 C C . ASN A 1 95 ? 14.761 -13.304 3.330 1.00 87.31 95 ASN A C 1
ATOM 773 O O . ASN A 1 95 ? 15.578 -13.808 4.095 1.00 87.31 95 ASN A O 1
ATOM 777 N N . SER A 1 96 ? 15.132 -12.630 2.241 1.00 86.44 96 SER A N 1
ATOM 778 C CA . SER A 1 96 ? 16.525 -12.393 1.839 1.00 86.44 96 SER A CA 1
ATOM 779 C C . SER A 1 96 ? 17.121 -11.089 2.386 1.00 86.44 96 SER A C 1
ATOM 781 O O . SER A 1 96 ? 18.162 -10.654 1.903 1.00 86.44 96 SER A O 1
ATOM 783 N N . ASP A 1 97 ? 16.455 -10.435 3.343 1.00 84.69 97 ASP A N 1
ATOM 784 C CA . ASP A 1 97 ? 16.861 -9.138 3.897 1.00 84.69 97 ASP A CA 1
ATOM 785 C C . ASP A 1 97 ? 17.102 -8.033 2.842 1.00 84.69 97 ASP A C 1
ATOM 787 O O . ASP A 1 97 ? 17.898 -7.115 3.049 1.00 84.69 97 ASP A O 1
ATOM 791 N N . ILE A 1 98 ? 16.359 -8.081 1.734 1.00 91.50 98 ILE A N 1
ATOM 792 C CA . ILE A 1 98 ? 16.345 -7.068 0.671 1.00 91.50 98 ILE A CA 1
ATOM 793 C C . ILE A 1 98 ? 15.445 -5.874 1.038 1.00 91.50 98 ILE A C 1
ATOM 795 O O . ILE A 1 98 ? 14.407 -6.046 1.680 1.00 91.50 98 ILE A O 1
ATOM 799 N N . ASP A 1 99 ? 15.840 -4.654 0.664 1.00 91.94 99 ASP A N 1
ATOM 800 C CA . ASP A 1 99 ? 14.989 -3.468 0.841 1.00 91.94 99 ASP A CA 1
ATOM 801 C C . ASP A 1 99 ? 13.905 -3.388 -0.230 1.00 91.94 99 ASP A C 1
ATOM 803 O O . ASP A 1 99 ? 14.083 -3.874 -1.345 1.00 91.94 99 ASP A O 1
ATOM 807 N N . PHE A 1 100 ? 12.797 -2.725 0.107 1.00 94.44 100 PHE A N 1
ATOM 808 C CA . PHE A 1 100 ? 11.640 -2.561 -0.766 1.00 94.44 100 PHE A CA 1
ATOM 809 C C . PHE A 1 100 ? 12.039 -2.037 -2.148 1.00 94.44 100 PHE A C 1
ATOM 811 O O . PHE A 1 100 ? 11.650 -2.627 -3.150 1.00 94.44 100 PHE A O 1
ATOM 818 N N . GLN A 1 101 ? 12.898 -1.014 -2.200 1.00 91.81 101 GLN A N 1
ATOM 819 C CA . GLN A 1 101 ? 13.357 -0.397 -3.450 1.00 91.81 101 GLN A CA 1
ATOM 820 C C . GLN A 1 101 ? 14.046 -1.373 -4.420 1.00 91.81 101 GLN A C 1
ATOM 822 O O . GLN A 1 101 ? 13.986 -1.183 -5.633 1.00 91.81 101 GLN A O 1
ATOM 827 N N . PHE A 1 102 ? 14.671 -2.437 -3.904 1.00 91.94 102 PHE A N 1
ATOM 828 C CA . PHE A 1 102 ? 15.402 -3.421 -4.707 1.00 91.94 102 PHE A CA 1
ATOM 829 C C . PHE A 1 102 ? 14.565 -4.658 -5.048 1.00 91.94 102 PHE A C 1
ATOM 831 O O . PHE A 1 102 ? 15.051 -5.559 -5.732 1.00 91.94 102 PHE A O 1
ATOM 838 N N . LEU A 1 103 ? 13.321 -4.734 -4.569 1.00 93.75 103 LEU A N 1
ATOM 839 C CA . LEU A 1 103 ? 12.429 -5.833 -4.909 1.00 93.75 103 LEU A CA 1
ATOM 840 C C . LEU A 1 103 ? 12.025 -5.792 -6.389 1.00 93.75 103 LEU A C 1
ATOM 842 O O . LEU A 1 103 ? 11.975 -4.719 -6.994 1.00 93.75 103 LEU A O 1
ATOM 846 N N . PRO A 1 104 ? 11.664 -6.944 -6.980 1.00 93.81 104 PRO A N 1
ATOM 847 C CA . PRO A 1 104 ? 11.019 -6.964 -8.284 1.00 93.81 104 PRO A CA 1
ATOM 848 C C . PRO A 1 104 ? 9.760 -6.091 -8.286 1.00 93.81 104 PRO A C 1
ATOM 850 O O . PRO A 1 104 ? 8.989 -6.110 -7.325 1.00 93.81 104 PRO A O 1
ATOM 853 N N . LEU A 1 105 ? 9.516 -5.381 -9.390 1.00 94.31 105 LEU A N 1
ATOM 854 C CA . LEU A 1 105 ? 8.353 -4.502 -9.566 1.00 94.31 105 LEU A CA 1
ATOM 855 C C . LEU A 1 105 ? 7.033 -5.199 -9.199 1.00 94.31 105 LEU A C 1
ATOM 857 O O . LEU A 1 105 ? 6.219 -4.660 -8.454 1.00 94.31 105 LEU A O 1
ATOM 861 N N . ARG A 1 106 ? 6.86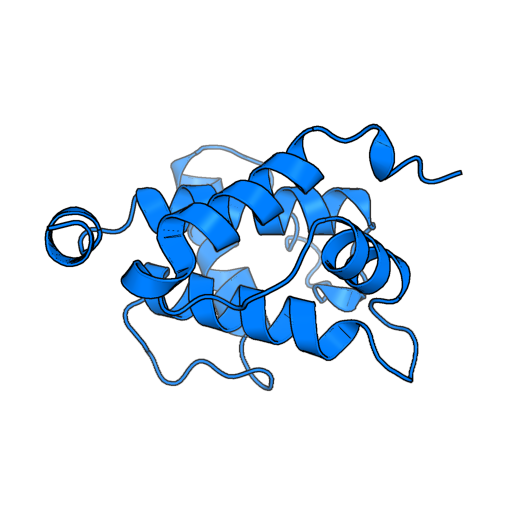5 -6.448 -9.646 1.00 95.38 106 ARG A N 1
ATOM 862 C CA . ARG A 1 106 ? 5.694 -7.263 -9.316 1.00 95.38 106 ARG A CA 1
ATOM 863 C C . ARG A 1 106 ? 5.521 -7.460 -7.804 1.00 95.38 106 ARG A C 1
ATOM 865 O O . ARG A 1 106 ? 4.422 -7.301 -7.285 1.00 95.38 106 ARG A O 1
ATOM 872 N N . THR A 1 107 ? 6.608 -7.747 -7.090 1.00 95.56 107 THR A N 1
ATOM 873 C CA . THR A 1 107 ? 6.595 -7.925 -5.632 1.00 95.56 107 THR A CA 1
ATOM 874 C C . THR A 1 107 ? 6.283 -6.617 -4.904 1.00 95.56 107 THR A C 1
ATOM 876 O O . THR A 1 107 ? 5.583 -6.643 -3.894 1.00 95.56 107 THR A O 1
ATOM 879 N N . LYS A 1 108 ? 6.744 -5.464 -5.414 1.00 96.38 108 LYS A N 1
ATOM 880 C CA . LYS A 1 108 ? 6.381 -4.145 -4.861 1.00 96.38 108 LYS A CA 1
ATOM 881 C C . LYS A 1 108 ? 4.866 -3.925 -4.905 1.00 96.38 108 LYS A C 1
ATOM 883 O O . LYS A 1 108 ? 4.281 -3.550 -3.892 1.00 96.38 108 LYS A O 1
ATOM 888 N N . VAL A 1 109 ? 4.230 -4.229 -6.038 1.00 97.31 109 VAL A N 1
ATOM 889 C CA . VAL A 1 109 ? 2.770 -4.121 -6.206 1.00 97.31 109 VAL A CA 1
ATOM 890 C C . VAL A 1 109 ? 2.021 -5.054 -5.257 1.00 97.31 109 VAL A C 1
ATOM 892 O O . VAL A 1 109 ? 1.099 -4.621 -4.570 1.00 97.31 109 VAL A O 1
ATOM 895 N N . GLU A 1 110 ? 2.455 -6.309 -5.146 1.00 97.12 110 GLU A N 1
ATOM 896 C CA . GLU A 1 110 ? 1.857 -7.282 -4.220 1.00 97.12 110 GLU A CA 1
ATOM 897 C C . GLU A 1 110 ? 1.969 -6.836 -2.754 1.00 97.12 110 GLU A C 1
ATOM 899 O O . GLU A 1 110 ? 1.032 -7.014 -1.976 1.00 97.12 110 GLU A O 1
ATOM 904 N N . ILE A 1 111 ? 3.090 -6.214 -2.375 1.00 97.69 111 ILE A N 1
ATOM 905 C CA . ILE A 1 111 ? 3.287 -5.652 -1.034 1.00 97.69 111 ILE A CA 1
ATOM 906 C C . ILE A 1 111 ? 2.338 -4.484 -0.774 1.00 97.69 111 ILE A C 1
ATOM 908 O O . ILE A 1 111 ? 1.727 -4.441 0.293 1.00 97.69 111 ILE A O 1
ATOM 912 N N . LEU A 1 112 ? 2.207 -3.545 -1.715 1.00 97.94 112 LEU A N 1
ATOM 913 C CA . LEU A 1 112 ? 1.303 -2.401 -1.563 1.00 97.94 112 LEU A CA 1
ATOM 914 C C . LEU A 1 112 ? -0.152 -2.856 -1.448 1.00 97.94 112 LEU A C 1
ATOM 916 O O . LEU A 1 112 ? -0.852 -2.417 -0.540 1.00 97.94 112 LEU A O 1
ATOM 920 N N . HIS A 1 113 ? -0.576 -3.797 -2.294 1.00 98.19 113 HIS A N 1
ATOM 921 C CA . HIS A 1 113 ? -1.914 -4.374 -2.209 1.00 98.19 113 HIS A CA 1
ATOM 922 C C . HIS A 1 113 ? -2.148 -5.058 -0.855 1.00 98.19 113 HIS A C 1
ATOM 924 O O . HIS A 1 113 ? -3.155 -4.815 -0.196 1.00 98.19 113 HIS A O 1
ATOM 930 N N . ALA A 1 114 ? -1.193 -5.868 -0.387 1.00 97.75 114 ALA A N 1
ATOM 931 C CA . ALA A 1 114 ? -1.304 -6.525 0.913 1.00 97.75 114 ALA A CA 1
ATOM 932 C C . ALA A 1 114 ? -1.345 -5.525 2.083 1.00 97.75 114 ALA A C 1
ATOM 934 O O . ALA A 1 114 ? -2.021 -5.776 3.076 1.00 97.75 114 ALA A O 1
ATOM 935 N N . LEU A 1 115 ? -0.657 -4.381 1.986 1.00 97.88 115 LEU A N 1
ATOM 936 C CA . LEU A 1 115 ? -0.756 -3.317 2.989 1.00 97.88 115 LEU A CA 1
ATOM 937 C C . LEU A 1 115 ? -2.153 -2.681 3.027 1.00 97.88 115 LEU A C 1
ATOM 939 O O . LEU A 1 115 ? -2.615 -2.348 4.118 1.00 97.88 115 LEU A O 1
ATOM 943 N N . CYS A 1 116 ? -2.830 -2.534 1.884 1.00 97.75 116 CYS A N 1
ATOM 944 C CA . CYS A 1 116 ? -4.231 -2.105 1.843 1.00 97.75 116 CYS A CA 1
ATOM 945 C C . CYS A 1 116 ? -5.135 -3.101 2.587 1.00 97.75 116 CYS A C 1
ATOM 947 O O . CYS A 1 116 ? -5.924 -2.687 3.437 1.00 97.75 116 CYS A O 1
ATOM 949 N N . ASP A 1 117 ? -4.955 -4.404 2.348 1.00 96.25 117 ASP A N 1
ATOM 950 C CA . ASP A 1 117 ? -5.700 -5.459 3.050 1.00 96.25 117 ASP A CA 1
ATOM 951 C C . ASP A 1 117 ? -5.428 -5.420 4.565 1.00 96.25 117 ASP A C 1
ATOM 953 O O . ASP A 1 117 ? -6.351 -5.379 5.376 1.00 96.25 117 ASP A O 1
ATOM 957 N N . PHE A 1 118 ? -4.158 -5.332 4.974 1.00 95.94 118 PHE A N 1
ATOM 958 C CA . PHE A 1 118 ? -3.796 -5.245 6.393 1.00 95.94 118 PHE A CA 1
ATOM 959 C C . PHE A 1 118 ? -4.347 -3.990 7.066 1.00 95.94 118 PHE A C 1
ATOM 961 O O . PHE A 1 118 ? -4.668 -4.028 8.254 1.00 95.94 118 PHE A O 1
ATOM 968 N N . ARG A 1 119 ? -4.460 -2.881 6.326 1.00 94.75 119 ARG A N 1
ATOM 969 C CA . ARG A 1 119 ? -5.056 -1.654 6.848 1.00 94.75 119 ARG A CA 1
ATOM 970 C C . ARG A 1 119 ? -6.538 -1.847 7.145 1.00 94.75 119 ARG A C 1
ATOM 972 O O . ARG A 1 119 ? -6.972 -1.301 8.153 1.00 94.75 119 ARG A O 1
ATOM 979 N N . LEU A 1 120 ? -7.275 -2.595 6.316 1.00 93.94 120 LEU A N 1
ATOM 980 C CA . LEU A 1 120 ? -8.692 -2.930 6.534 1.00 93.94 120 LEU A CA 1
ATOM 981 C C . LEU A 1 120 ? -8.903 -3.923 7.680 1.00 93.94 120 LEU A C 1
ATOM 983 O O . LEU A 1 120 ? -9.929 -3.858 8.353 1.00 93.94 120 LEU A O 1
ATOM 987 N N . ASP A 1 121 ? -7.929 -4.797 7.923 1.00 92.19 121 ASP A N 1
ATOM 988 C CA . ASP A 1 121 ? -7.951 -5.754 9.034 1.00 92.19 121 ASP A CA 1
ATOM 989 C C . ASP A 1 121 ? -7.609 -5.118 10.397 1.00 92.19 121 ASP A C 1
ATOM 991 O O . ASP A 1 121 ? -7.694 -5.786 11.430 1.00 92.19 121 ASP A O 1
ATOM 995 N N . ALA A 1 122 ? -7.160 -3.859 10.428 1.00 91.81 122 ALA A N 1
ATOM 996 C CA . ALA A 1 122 ? -6.738 -3.214 11.666 1.00 91.81 122 ALA A CA 1
ATOM 997 C C . ALA A 1 122 ? -7.930 -2.896 12.589 1.00 91.81 122 ALA A C 1
ATOM 999 O O . ALA A 1 122 ? -9.027 -2.555 12.146 1.00 91.81 122 ALA A O 1
ATOM 1000 N N . GLU A 1 123 ? -7.703 -2.985 13.901 1.00 88.31 123 GLU A N 1
ATOM 1001 C CA . GLU A 1 123 ? -8.765 -2.907 14.918 1.00 88.31 123 GLU A CA 1
ATOM 1002 C C . GLU A 1 123 ? -9.499 -1.555 14.936 1.00 88.31 123 GLU A C 1
ATOM 1004 O O . GLU A 1 123 ? -10.680 -1.494 15.270 1.00 88.31 123 GLU A O 1
ATOM 1009 N N . ASP A 1 124 ? -8.820 -0.476 14.541 1.00 88.88 124 ASP A N 1
ATOM 1010 C CA . ASP A 1 124 ? -9.340 0.894 14.547 1.00 88.88 124 ASP A CA 1
ATOM 1011 C C . ASP A 1 124 ? -10.261 1.210 13.356 1.00 88.88 124 ASP A C 1
ATOM 1013 O O . ASP A 1 124 ? -10.942 2.236 13.356 1.00 88.88 124 ASP A O 1
ATOM 1017 N N . VAL A 1 125 ? -10.311 0.350 12.333 1.00 89.38 125 VAL A N 1
ATOM 1018 C CA . VAL A 1 125 ? -11.028 0.622 11.074 1.00 89.38 125 VAL A CA 1
ATOM 1019 C C . VAL A 1 125 ? -12.501 0.924 11.313 1.00 89.38 125 VAL A C 1
ATOM 1021 O O . VAL A 1 125 ? -13.029 1.888 10.763 1.00 89.38 125 VAL A O 1
ATOM 1024 N N . LEU A 1 126 ? -13.169 0.145 12.166 1.00 86.94 126 LEU A N 1
ATOM 1025 C CA . LEU A 1 126 ? -14.590 0.349 12.460 1.00 86.94 126 LEU A CA 1
ATOM 1026 C C . LEU A 1 126 ? -14.869 1.673 13.176 1.00 86.94 126 LEU A C 1
ATOM 1028 O O . LEU A 1 126 ? -15.993 2.163 13.114 1.00 86.94 126 LEU A O 1
ATOM 1032 N N . ASP A 1 127 ? -13.884 2.244 13.865 1.00 87.38 127 ASP A N 1
ATOM 1033 C CA . ASP A 1 127 ? -14.021 3.542 14.519 1.00 87.38 127 ASP A CA 1
ATOM 1034 C C . ASP A 1 127 ? -13.724 4.697 13.566 1.00 87.38 127 ASP A C 1
ATOM 1036 O O . ASP A 1 127 ? -14.362 5.743 13.655 1.00 87.38 127 ASP A O 1
ATOM 1040 N N . VAL A 1 128 ? -12.803 4.486 12.628 1.00 85.56 128 VAL A N 1
ATOM 1041 C CA . VAL A 1 128 ? -12.359 5.491 11.658 1.00 85.56 128 VAL A CA 1
ATOM 1042 C C . VAL A 1 128 ? -13.298 5.604 10.443 1.00 85.56 128 VAL A C 1
ATOM 1044 O O . VAL A 1 128 ? -13.326 6.646 9.794 1.00 85.56 128 VAL A O 1
ATOM 1047 N N . LEU A 1 129 ? -14.088 4.566 10.139 1.00 84.56 129 LEU A N 1
ATOM 1048 C CA . LEU A 1 129 ? -15.070 4.555 9.038 1.00 84.56 129 LEU A CA 1
ATOM 1049 C C . LEU A 1 129 ? -16.492 5.011 9.429 1.00 84.56 129 LEU A C 1
ATOM 1051 O O . LEU A 1 129 ? -17.407 4.894 8.612 1.00 84.56 129 LEU A O 1
ATOM 1055 N N . LYS A 1 130 ? -16.696 5.483 10.662 1.00 70.44 130 LYS A N 1
ATOM 1056 C CA . LYS A 1 130 ? -17.975 6.046 11.134 1.00 70.44 130 LYS A CA 1
ATOM 1057 C C . LYS A 1 130 ? -18.159 7.491 10.682 1.00 70.44 130 LYS A C 1
ATOM 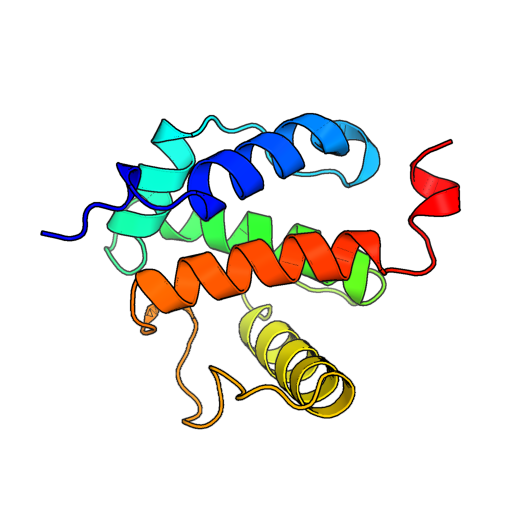1059 O O . LYS A 1 130 ? -19.321 7.839 10.377 1.00 70.44 130 LYS A O 1
#

Sequence (130 aa):
MDDIQSWWEVPSIAHFCSLFRVAFNLLDFDIEELEEALLTDGTEDSGSSLLQELIVRLLCGCLGNNGISTFNYQMFLRRLFRQKCREYGKENPFNSDIDFQFLPLRTKVEILHALCDFRLDAEDVLDVLK

Nearest PDB structures (foldseek):
  8at4-assembly1_G  TM=5.867E-01  e=5.520E+00  Xenopus laevis

Foldseek 3Di:
DPPVVPDPLLQVLQVLCVVCCPLLVHDDDHSVLSVVLLVCQPPDDDNVVNLLRRLQSLLCLLPVNPVGHSVCSQVSLQVVQVVVCVVVVHDRQCPVVDGLSPGDSVVNSVSSSVSSVSSCVGPCNVVSVD

Organism: NCBI:txid320908

pLDDT: mean 90.65, std 10.23, range [48.09, 98.25]

Radius of gyration: 14.01 Å; Cα contacts (8 Å, |Δi|>4): 128; chains: 1; bounding box: 35×31×37 Å

Mean predicted aligned error: 4.27 Å

Secondary structure (DSSP, 8-state):
---GGG-THHHHHHHHHHHTHHHHT-----HHHHHHHHHHTTSTTSTHHHHHHHHHHHHHHHHT--S--TTTHHHHHHHHHHHHHHHHTPPPTTTT---GGGS-HHHHHHHHHHHHHHHHTSTTHHHHT-